Protein AF-A0A2C9SXQ3-F1 (afdb_monomer_lite)

Secondary structure (DSSP, 8-state):
-------EEEEE--TT--TT-SEEEEEEEETTEEEEEEEEE-TTSSEEEEEETTPPPEEEEE-SS---HHHHHHTHHHHHHT-

Foldseek 3Di:
DPPPQPWAKFWAQPPPDDPPAQKTKIWIDRPPDIWIKMWGDDPVNWWIWIDINNHDTDTQGTDDPGDDRVVCRVSVVSVVVVD

pLDDT: mean 77.8, std 13.72, range [33.19, 90.06]

Sequence (83 aa):
MTATATATVSAEAPNYATDGSRGYQLTITDGPRHTTGWIRIGDDGHTVYCTINGAPWRPVGSVDKGLTPAWVATHADAILHHR

Radius of gyration: 12.78 Å; chains: 1; bounding box: 45×21×26 Å

Structure (mmCIF, N/CA/C/O backbone):
data_AF-A0A2C9SXQ3-F1
#
_entry.id   AF-A0A2C9SXQ3-F1
#
loop_
_atom_site.group_PDB
_atom_site.id
_atom_site.type_symbol
_atom_site.label_atom_id
_atom_site.label_alt_id
_atom_site.label_comp_id
_atom_site.label_asym_id
_atom_site.label_entity_id
_atom_site.label_seq_id
_atom_site.pdbx_PDB_ins_code
_atom_site.Cartn_x
_atom_site.Cartn_y
_atom_site.Ca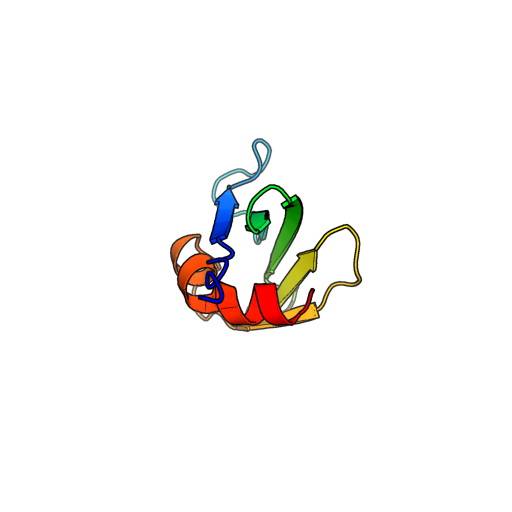rtn_z
_atom_site.occupancy
_atom_site.B_iso_or_equiv
_atom_site.auth_seq_id
_atom_site.auth_comp_id
_atom_site.auth_asym_id
_atom_site.auth_atom_id
_atom_site.pdbx_PDB_model_num
ATOM 1 N N . MET A 1 1 ? -28.167 9.178 4.437 1.00 33.19 1 MET A N 1
ATOM 2 C CA . MET A 1 1 ? -27.064 9.549 3.529 1.00 33.19 1 MET A CA 1
ATOM 3 C C . MET A 1 1 ? -25.828 8.834 4.037 1.00 33.19 1 MET A C 1
ATOM 5 O O . MET A 1 1 ? -25.298 9.222 5.068 1.00 33.19 1 MET A O 1
ATOM 9 N N . THR A 1 2 ? -25.467 7.708 3.430 1.00 37.47 2 THR A N 1
ATOM 10 C CA . THR A 1 2 ? -24.280 6.938 3.816 1.00 37.47 2 THR A CA 1
ATOM 11 C C . THR A 1 2 ? -23.074 7.744 3.360 1.00 37.47 2 THR A C 1
ATOM 13 O O . THR A 1 2 ? -22.836 7.861 2.162 1.00 37.47 2 THR A O 1
ATOM 16 N N . ALA A 1 3 ? -22.379 8.393 4.295 1.00 42.75 3 ALA A N 1
ATOM 17 C CA . ALA A 1 3 ? -21.103 9.017 3.995 1.00 42.75 3 ALA A CA 1
ATOM 18 C C . ALA A 1 3 ? -20.174 7.903 3.511 1.00 42.75 3 ALA A C 1
ATOM 20 O O . ALA A 1 3 ? -19.844 6.999 4.278 1.00 42.75 3 ALA A O 1
ATOM 21 N N . THR A 1 4 ? -19.818 7.927 2.230 1.00 49.00 4 THR A N 1
ATOM 22 C CA . THR A 1 4 ? -18.714 7.131 1.710 1.00 49.00 4 THR A CA 1
ATOM 23 C C . THR A 1 4 ? -17.491 7.604 2.481 1.00 49.00 4 THR A C 1
ATOM 25 O O . THR A 1 4 ? -16.986 8.695 2.230 1.00 49.00 4 THR A O 1
ATOM 28 N N . ALA A 1 5 ? -17.090 6.862 3.512 1.00 55.03 5 ALA A N 1
ATOM 29 C CA . ALA A 1 5 ? -15.832 7.121 4.182 1.00 55.03 5 ALA A CA 1
ATOM 30 C C . ALA A 1 5 ? -14.750 6.855 3.135 1.00 55.03 5 ALA A C 1
ATOM 32 O O . ALA A 1 5 ? -14.474 5.709 2.786 1.00 55.03 5 ALA A O 1
ATOM 33 N N . THR A 1 6 ? -14.233 7.925 2.533 1.00 67.56 6 THR A N 1
ATOM 34 C CA . THR A 1 6 ? -13.117 7.847 1.597 1.00 67.56 6 THR A CA 1
ATOM 35 C C . THR A 1 6 ? -11.893 7.496 2.424 1.00 67.56 6 THR A C 1
ATOM 37 O O . THR A 1 6 ? -11.225 8.383 2.953 1.00 67.56 6 THR A O 1
ATOM 40 N N . ALA A 1 7 ? -11.649 6.202 2.615 1.00 73.19 7 ALA A N 1
ATOM 41 C CA . ALA A 1 7 ? -10.432 5.754 3.258 1.00 73.19 7 ALA A CA 1
ATOM 42 C C . ALA A 1 7 ? -9.245 6.201 2.394 1.00 73.19 7 ALA A C 1
ATOM 44 O O . ALA A 1 7 ? -9.206 5.946 1.190 1.00 73.19 7 ALA A O 1
ATOM 45 N N . THR A 1 8 ? -8.303 6.922 2.991 1.00 82.56 8 THR A N 1
ATOM 46 C CA . THR A 1 8 ? -7.108 7.414 2.304 1.00 82.56 8 THR A CA 1
ATOM 47 C C . THR A 1 8 ? -5.902 6.579 2.697 1.00 82.56 8 THR A C 1
ATOM 49 O O . THR A 1 8 ? -5.781 6.136 3.840 1.00 82.56 8 THR A O 1
ATOM 52 N N . VAL A 1 9 ? -5.008 6.354 1.734 1.00 83.12 9 VAL A N 1
ATOM 53 C CA . VAL A 1 9 ? -3.741 5.648 1.934 1.00 83.12 9 VAL A CA 1
ATOM 54 C C . VAL A 1 9 ? -2.613 6.589 1.543 1.00 83.12 9 VAL A C 1
ATOM 56 O O . VAL A 1 9 ? -2.536 7.026 0.396 1.00 83.12 9 VAL A O 1
ATOM 59 N N . SER A 1 10 ? -1.735 6.879 2.494 1.00 84.19 10 SER A N 1
ATOM 60 C CA . SER A 1 10 ? -0.509 7.644 2.273 1.00 84.19 10 SER A CA 1
ATOM 61 C C . SER A 1 10 ? 0.696 6.726 2.421 1.00 84.19 10 SER A C 1
ATOM 63 O O . SER A 1 10 ? 0.709 5.862 3.297 1.00 84.19 10 SER A O 1
ATOM 65 N N . ALA A 1 11 ? 1.703 6.915 1.569 1.00 83.81 11 ALA A N 1
ATOM 66 C CA . ALA A 1 11 ? 2.964 6.187 1.623 1.00 83.81 11 ALA A CA 1
ATOM 67 C C . ALA A 1 11 ? 4.111 7.151 1.905 1.00 83.81 11 ALA A C 1
ATOM 69 O O . ALA A 1 11 ? 4.300 8.122 1.172 1.00 83.81 11 ALA A O 1
ATOM 70 N N . GLU A 1 12 ? 4.894 6.851 2.932 1.00 82.12 12 GLU A N 1
ATOM 71 C CA . GLU A 1 12 ? 6.051 7.642 3.336 1.00 82.12 12 GLU A CA 1
ATOM 72 C C . GLU A 1 12 ? 7.299 6.760 3.326 1.00 82.12 12 GLU A C 1
ATOM 74 O O . GLU A 1 12 ? 7.272 5.593 3.733 1.00 82.12 12 GLU A O 1
ATOM 79 N N . ALA A 1 13 ? 8.402 7.297 2.802 1.00 73.81 13 ALA A N 1
ATOM 80 C CA . ALA A 1 13 ? 9.679 6.605 2.867 1.00 73.81 13 ALA A CA 1
ATOM 81 C C . ALA A 1 13 ? 10.120 6.540 4.340 1.00 73.81 13 ALA A C 1
ATOM 83 O O . ALA A 1 13 ? 10.021 7.548 5.045 1.00 73.81 13 ALA A O 1
ATOM 84 N N . PRO A 1 14 ? 10.597 5.390 4.838 1.00 66.56 14 PRO A N 1
ATOM 85 C CA . PRO A 1 14 ? 11.104 5.307 6.202 1.00 66.56 14 PRO A CA 1
ATOM 86 C C . PRO A 1 14 ? 12.253 6.293 6.415 1.00 66.56 14 PRO A C 1
ATOM 88 O O . PRO A 1 14 ? 13.121 6.424 5.563 1.00 66.56 14 PRO A O 1
ATOM 91 N N . ASN A 1 15 ? 12.339 6.924 7.585 1.00 60.56 15 ASN A N 1
ATOM 92 C CA . ASN A 1 15 ? 13.441 7.854 7.881 1.00 60.56 15 ASN A CA 1
ATOM 93 C C . ASN A 1 15 ? 14.843 7.203 7.828 1.00 60.56 15 ASN A C 1
ATOM 95 O O . ASN A 1 15 ? 15.846 7.903 7.744 1.00 60.56 15 ASN A O 1
ATOM 99 N N . TYR A 1 16 ? 14.924 5.870 7.892 1.00 57.72 16 TYR A N 1
ATOM 100 C CA . TYR A 1 16 ? 16.167 5.095 7.775 1.00 57.72 16 TYR A CA 1
ATOM 101 C C . TYR A 1 16 ? 16.407 4.526 6.366 1.00 57.72 16 TYR A C 1
ATOM 103 O O . TYR A 1 16 ? 17.417 3.866 6.127 1.00 57.72 16 TYR A O 1
ATOM 111 N N . ALA A 1 17 ? 15.467 4.732 5.445 1.00 51.56 17 ALA A N 1
ATOM 112 C CA . ALA A 1 17 ? 15.553 4.270 4.075 1.00 51.56 17 ALA A CA 1
ATOM 113 C C . ALA A 1 17 ? 16.297 5.307 3.231 1.00 51.56 17 ALA A C 1
ATOM 115 O O . ALA A 1 17 ? 15.710 6.291 2.788 1.00 51.56 17 ALA A O 1
ATOM 116 N N . THR A 1 18 ? 17.583 5.076 2.965 1.00 47.88 18 THR A N 1
ATOM 117 C CA . THR A 1 18 ? 18.273 5.767 1.870 1.00 47.88 18 THR A CA 1
ATOM 118 C C . THR A 1 18 ? 17.494 5.521 0.573 1.00 47.88 18 THR A C 1
ATOM 120 O O . THR A 1 18 ? 16.950 4.426 0.380 1.00 47.88 18 THR A O 1
ATOM 123 N N . ASP A 1 19 ? 17.412 6.544 -0.280 1.00 44.09 19 ASP A N 1
ATOM 124 C CA . ASP A 1 19 ? 16.772 6.505 -1.599 1.00 44.09 19 ASP A CA 1
ATOM 125 C C . ASP A 1 19 ? 17.082 5.164 -2.301 1.00 44.09 19 ASP A C 1
ATOM 127 O O . ASP A 1 19 ? 18.248 4.821 -2.506 1.00 44.09 19 ASP A O 1
ATOM 131 N N . GLY A 1 20 ? 16.055 4.336 -2.534 1.00 48.72 20 GLY A N 1
ATOM 132 C CA . GLY A 1 20 ? 16.213 2.955 -3.026 1.00 48.72 20 GLY A CA 1
ATOM 133 C C . GLY A 1 20 ? 15.687 1.840 -2.113 1.00 48.72 20 GLY A C 1
ATOM 134 O O . GLY A 1 20 ? 15.798 0.659 -2.456 1.00 48.72 20 GLY A O 1
ATOM 135 N N . SER A 1 21 ? 15.077 2.163 -0.971 1.00 58.81 21 SER A N 1
ATOM 136 C CA . SER A 1 21 ? 14.394 1.138 -0.177 1.00 58.81 21 SER A CA 1
ATOM 137 C C . SER A 1 21 ? 13.225 0.535 -0.945 1.00 58.81 21 SER A C 1
ATOM 139 O O . SER A 1 21 ? 12.361 1.239 -1.458 1.00 58.81 21 SER A O 1
ATOM 141 N N . ARG A 1 22 ? 13.175 -0.800 -0.990 1.00 68.69 22 ARG A N 1
ATOM 142 C CA . ARG A 1 22 ? 12.130 -1.571 -1.680 1.00 68.69 22 ARG A CA 1
ATOM 143 C C . ARG A 1 22 ? 10.742 -1.422 -1.044 1.00 68.69 22 ARG A C 1
ATOM 145 O O . ARG A 1 22 ? 9.862 -2.194 -1.391 1.00 68.69 22 ARG A O 1
ATOM 152 N N . GLY A 1 23 ? 10.524 -0.497 -0.109 1.00 80.31 23 GLY A N 1
ATOM 153 C CA . GLY A 1 23 ? 9.266 -0.372 0.614 1.00 80.31 23 GLY A CA 1
ATOM 154 C C . GLY A 1 23 ? 9.029 0.980 1.277 1.00 80.31 23 GLY A C 1
ATOM 155 O O . GLY A 1 23 ? 9.957 1.755 1.497 1.00 80.31 23 GLY A O 1
ATOM 156 N N . TYR A 1 24 ? 7.762 1.218 1.604 1.00 85.56 24 TYR A N 1
ATOM 157 C CA . TYR A 1 24 ? 7.226 2.427 2.220 1.00 85.56 24 TYR A CA 1
ATOM 158 C C . TYR A 1 24 ? 6.401 2.064 3.453 1.00 85.56 24 TYR A C 1
ATOM 160 O O . TYR A 1 24 ? 5.773 1.000 3.510 1.00 85.56 24 TYR A O 1
ATOM 168 N N . GLN A 1 25 ? 6.372 2.967 4.426 1.00 88.25 25 GLN A N 1
ATOM 169 C CA . GLN A 1 25 ? 5.405 2.898 5.509 1.00 88.25 25 GLN A CA 1
ATOM 170 C C . GLN A 1 25 ? 4.067 3.439 4.999 1.00 88.25 25 GLN A C 1
ATOM 172 O O . GLN A 1 25 ? 4.017 4.474 4.337 1.00 88.25 25 GLN A O 1
ATOM 177 N N . LEU A 1 26 ? 2.988 2.721 5.291 1.00 87.69 26 LEU A N 1
ATOM 178 C CA . LEU A 1 26 ? 1.630 3.120 4.954 1.00 87.69 26 LEU A CA 1
ATOM 179 C C . LEU A 1 26 ? 0.941 3.741 6.163 1.00 87.69 26 LEU A C 1
ATOM 181 O O . LEU A 1 26 ? 0.997 3.193 7.267 1.00 87.69 26 LEU A O 1
ATOM 185 N N . THR A 1 27 ? 0.206 4.816 5.914 1.00 88.75 27 THR A N 1
ATOM 186 C CA . THR A 1 27 ? -0.754 5.395 6.851 1.00 88.75 27 THR A CA 1
ATOM 187 C C . THR A 1 27 ? -2.128 5.358 6.201 1.00 88.75 27 THR A C 1
ATOM 189 O O . THR A 1 27 ? -2.354 5.981 5.166 1.00 88.75 27 THR A O 1
ATOM 192 N N . ILE A 1 28 ? -3.040 4.604 6.805 1.00 87.00 28 ILE A N 1
ATOM 193 C CA . ILE A 1 28 ? -4.418 4.432 6.356 1.00 87.00 28 ILE A CA 1
ATOM 194 C C . ILE A 1 28 ? -5.322 5.216 7.299 1.00 87.00 28 ILE A C 1
ATOM 196 O O . ILE A 1 28 ? -5.282 5.008 8.514 1.00 87.00 28 ILE A O 1
ATOM 200 N N . THR A 1 29 ? -6.142 6.100 6.741 1.00 85.81 29 THR A N 1
ATOM 201 C CA . THR A 1 29 ? -7.103 6.904 7.503 1.00 85.81 29 THR A CA 1
ATOM 202 C C . THR A 1 29 ? -8.512 6.628 6.999 1.00 85.81 29 THR A C 1
ATOM 204 O O . THR A 1 29 ? -8.815 6.889 5.841 1.00 85.81 29 THR A O 1
ATOM 207 N N . ASP A 1 30 ? -9.371 6.106 7.873 1.00 83.12 30 ASP A N 1
ATOM 208 C CA . ASP A 1 30 ? -10.778 5.787 7.602 1.00 83.12 30 ASP A CA 1
ATOM 209 C C . ASP A 1 30 ? -11.656 6.526 8.625 1.00 83.12 30 ASP A C 1
ATOM 211 O O . ASP A 1 30 ? -11.946 6.034 9.722 1.00 83.12 30 ASP A O 1
ATOM 215 N N . GLY A 1 31 ? -11.995 7.780 8.313 1.00 80.31 31 GLY A N 1
ATOM 216 C CA . GLY A 1 31 ? -12.645 8.688 9.261 1.00 80.31 31 GLY A CA 1
ATOM 217 C C . GLY A 1 31 ? -11.768 8.935 10.505 1.00 80.31 31 GLY A C 1
ATOM 218 O O . GLY A 1 31 ? -10.638 9.389 10.347 1.00 80.31 31 GLY A O 1
ATOM 219 N N . PRO A 1 32 ? -12.245 8.656 11.738 1.00 78.50 32 PRO A N 1
ATOM 220 C CA . PRO A 1 32 ? -11.457 8.824 12.965 1.00 78.50 32 PRO A CA 1
ATOM 221 C C . PRO A 1 32 ? -10.481 7.667 13.238 1.00 78.50 32 PRO A C 1
ATOM 223 O O . PRO A 1 32 ? -9.755 7.696 14.233 1.00 78.50 32 PRO A O 1
ATOM 226 N N . ARG A 1 33 ? -10.501 6.601 12.426 1.00 80.62 33 ARG A N 1
ATOM 227 C CA . ARG A 1 33 ? -9.622 5.443 12.607 1.00 80.62 33 ARG A CA 1
ATOM 228 C C . ARG A 1 33 ? -8.352 5.631 11.795 1.00 80.62 33 ARG A C 1
ATOM 230 O O . ARG A 1 33 ? -8.410 5.840 10.587 1.00 80.62 33 ARG A O 1
ATOM 237 N N . HIS A 1 34 ? -7.217 5.464 12.463 1.00 83.31 34 HIS A N 1
ATOM 238 C CA . HIS A 1 34 ? -5.907 5.432 11.830 1.00 83.31 34 HIS A CA 1
ATOM 239 C C . HIS A 1 34 ? -5.292 4.049 12.005 1.00 83.31 34 HIS A C 1
ATOM 241 O O . HIS A 1 34 ? -5.366 3.443 13.075 1.00 83.31 34 HIS A O 1
ATOM 247 N N . THR A 1 35 ? -4.698 3.536 10.941 1.00 87.50 35 THR A N 1
ATOM 248 C CA . THR A 1 35 ? -3.975 2.269 10.948 1.00 87.50 35 THR A CA 1
ATOM 249 C C . THR A 1 35 ? -2.697 2.432 10.155 1.00 87.50 35 THR A C 1
ATOM 251 O O . THR A 1 35 ? -2.674 3.090 9.119 1.00 87.50 35 THR A O 1
ATOM 254 N N . THR A 1 36 ? -1.626 1.828 10.646 1.00 87.62 36 THR A N 1
ATOM 255 C CA . THR A 1 36 ? -0.342 1.822 9.960 1.00 87.62 36 THR A CA 1
ATOM 256 C C . THR A 1 36 ? -0.092 0.473 9.308 1.00 87.62 36 THR A C 1
ATOM 258 O O . THR A 1 36 ? -0.613 -0.570 9.717 1.00 87.62 36 THR A O 1
ATOM 261 N N . GLY A 1 37 ? 0.709 0.501 8.258 1.00 88.75 37 GLY A N 1
ATOM 262 C CA . GLY A 1 37 ? 1.115 -0.683 7.532 1.00 88.75 37 GLY A CA 1
ATOM 263 C C . GLY A 1 37 ? 2.483 -0.502 6.907 1.00 88.75 37 GLY A C 1
ATOM 264 O O . GLY A 1 37 ? 3.128 0.536 7.038 1.00 88.75 37 GLY A O 1
ATOM 265 N N . TRP A 1 38 ? 2.906 -1.530 6.197 1.00 88.56 38 TRP A N 1
ATOM 266 C CA . TRP A 1 38 ? 4.103 -1.517 5.383 1.00 88.56 38 TRP A CA 1
ATOM 267 C C . TRP A 1 38 ? 3.769 -2.053 4.012 1.00 88.56 38 TRP A C 1
ATOM 269 O O . TRP A 1 38 ? 2.988 -2.992 3.881 1.00 88.56 38 TRP A O 1
ATOM 279 N N . ILE A 1 39 ? 4.392 -1.484 2.995 1.00 88.19 39 ILE A N 1
ATOM 280 C CA . ILE A 1 39 ? 4.338 -1.997 1.637 1.00 88.19 39 ILE A CA 1
ATOM 281 C C . ILE A 1 39 ? 5.751 -2.152 1.111 1.00 88.19 39 ILE A C 1
ATOM 283 O O . ILE A 1 39 ? 6.601 -1.305 1.369 1.00 88.19 39 ILE A O 1
ATOM 287 N N . ARG A 1 40 ? 6.032 -3.243 0.407 1.00 87.75 40 ARG A N 1
ATOM 288 C CA . ARG A 1 40 ? 7.342 -3.486 -0.190 1.00 87.75 40 ARG A CA 1
ATOM 289 C C . ARG A 1 40 ? 7.258 -4.357 -1.429 1.00 87.75 40 ARG A C 1
ATOM 291 O O . ARG A 1 40 ? 6.356 -5.175 -1.555 1.00 87.75 40 ARG A O 1
ATOM 298 N N . ILE A 1 41 ? 8.243 -4.225 -2.299 1.00 87.50 41 ILE A N 1
ATOM 299 C CA . ILE A 1 41 ? 8.520 -5.178 -3.365 1.00 87.50 41 ILE A CA 1
ATOM 300 C C . ILE A 1 41 ? 9.128 -6.430 -2.724 1.00 87.50 41 ILE A C 1
ATOM 302 O O . ILE A 1 41 ? 10.018 -6.329 -1.873 1.00 87.50 41 ILE A O 1
ATOM 306 N N . GLY A 1 42 ? 8.623 -7.596 -3.111 1.00 84.81 42 GLY A N 1
ATOM 307 C CA . GLY A 1 42 ? 9.162 -8.893 -2.740 1.00 84.81 42 GLY A CA 1
ATOM 308 C C . GLY A 1 42 ? 10.563 -9.121 -3.302 1.00 84.81 42 GLY A C 1
ATOM 309 O O . GLY A 1 42 ? 11.085 -8.346 -4.107 1.00 84.81 42 GLY A O 1
ATOM 310 N N . ASP A 1 43 ? 11.189 -10.209 -2.868 1.00 84.06 43 ASP A N 1
ATOM 311 C CA . ASP A 1 43 ? 12.528 -10.591 -3.321 1.00 84.06 43 ASP A CA 1
ATOM 312 C C . ASP A 1 43 ? 12.597 -10.894 -4.824 1.00 84.06 43 ASP A C 1
ATOM 314 O O . ASP A 1 43 ? 13.666 -10.770 -5.419 1.00 84.06 43 ASP A O 1
ATOM 318 N N . ASP A 1 44 ? 11.458 -11.199 -5.451 1.00 83.44 44 ASP A N 1
ATOM 319 C CA . ASP A 1 44 ? 11.318 -11.372 -6.898 1.00 83.44 44 ASP A CA 1
ATOM 320 C C . ASP A 1 44 ? 11.460 -10.060 -7.692 1.00 83.44 44 ASP A C 1
ATOM 322 O O . ASP A 1 44 ? 11.596 -10.098 -8.910 1.00 83.44 44 ASP A O 1
ATOM 326 N N . GLY A 1 45 ? 11.453 -8.900 -7.025 1.00 83.38 45 GLY A N 1
ATOM 327 C CA . GLY A 1 45 ? 11.667 -7.597 -7.659 1.00 83.38 45 GLY A CA 1
ATOM 328 C C . GLY A 1 45 ? 10.453 -7.031 -8.401 1.00 83.38 45 GLY A C 1
ATOM 329 O O . GLY A 1 45 ? 10.519 -5.888 -8.853 1.00 83.38 45 GLY A O 1
ATOM 330 N N . HIS A 1 46 ? 9.345 -7.774 -8.470 1.00 86.12 46 HIS A N 1
ATOM 331 C CA . HIS A 1 46 ? 8.146 -7.382 -9.211 1.00 86.12 46 HIS A CA 1
ATOM 332 C C . HIS A 1 46 ? 6.895 -7.327 -8.337 1.00 86.12 46 HIS A C 1
ATOM 334 O O . HIS A 1 46 ? 6.120 -6.378 -8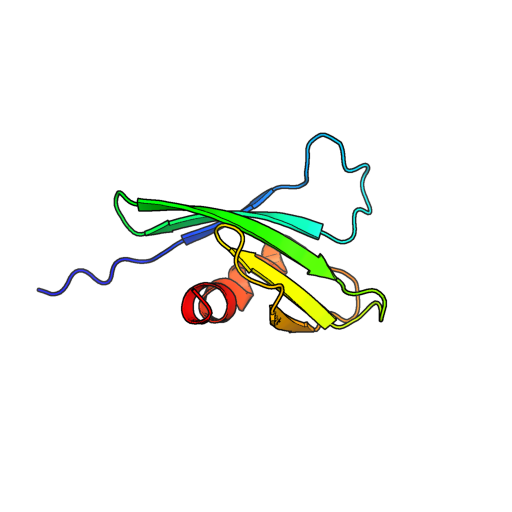.422 1.00 86.12 46 HIS A O 1
ATOM 340 N N . THR A 1 47 ? 6.681 -8.318 -7.480 1.00 89.75 47 THR A N 1
ATOM 341 C CA . THR A 1 47 ? 5.457 -8.465 -6.693 1.00 89.75 47 THR A CA 1
ATOM 342 C C . THR A 1 47 ? 5.470 -7.504 -5.517 1.00 89.75 47 THR A C 1
ATOM 344 O O . THR A 1 47 ? 6.412 -7.475 -4.731 1.00 89.75 47 THR A O 1
ATOM 347 N N . VAL A 1 48 ? 4.410 -6.721 -5.361 1.00 89.38 48 VAL A N 1
ATOM 348 C CA . VAL A 1 48 ? 4.247 -5.794 -4.246 1.00 89.38 48 VAL A CA 1
ATOM 349 C C . VAL A 1 48 ? 3.413 -6.459 -3.164 1.00 89.38 48 VAL A C 1
ATOM 351 O O . VAL A 1 48 ? 2.278 -6.872 -3.397 1.00 89.38 48 VAL A O 1
ATOM 354 N N . TYR A 1 49 ? 3.974 -6.524 -1.964 1.00 88.81 49 TYR A N 1
ATOM 355 C CA . TYR A 1 49 ? 3.332 -7.042 -0.769 1.00 88.81 49 TYR A CA 1
ATOM 356 C C . TYR A 1 49 ? 3.034 -5.914 0.208 1.00 88.81 49 TYR A C 1
ATOM 358 O O . TYR A 1 49 ? 3.872 -5.036 0.409 1.00 88.81 49 TYR A O 1
ATOM 366 N N . CYS A 1 50 ? 1.894 -5.980 0.890 1.00 89.38 50 CYS A N 1
ATOM 367 C CA . CYS A 1 50 ? 1.602 -5.119 2.028 1.00 89.38 50 CYS A CA 1
ATOM 368 C C . CYS A 1 50 ? 1.283 -5.918 3.295 1.00 89.38 50 CYS A C 1
ATOM 370 O O . CYS A 1 50 ? 0.826 -7.058 3.241 1.00 89.38 50 CYS A O 1
ATOM 372 N N . THR A 1 51 ? 1.493 -5.292 4.443 1.00 88.69 51 THR A N 1
ATOM 373 C CA . THR A 1 51 ? 0.983 -5.704 5.752 1.00 88.69 51 THR A CA 1
ATOM 374 C C . THR A 1 51 ? 0.316 -4.497 6.391 1.00 88.69 51 THR A C 1
ATOM 376 O O . THR A 1 51 ? 0.809 -3.377 6.280 1.00 88.69 51 THR A O 1
ATOM 379 N N . ILE A 1 52 ? -0.821 -4.710 7.039 1.00 87.12 52 ILE A N 1
ATOM 380 C CA . ILE A 1 52 ? -1.612 -3.664 7.684 1.00 87.12 52 ILE A CA 1
ATOM 381 C C . ILE A 1 52 ? -1.854 -4.119 9.119 1.00 87.12 52 ILE A C 1
ATOM 383 O O . ILE A 1 52 ? -2.270 -5.254 9.332 1.00 87.12 52 ILE A O 1
ATOM 387 N N . ASN A 1 53 ? -1.568 -3.269 10.107 1.00 85.25 53 ASN A N 1
ATOM 388 C CA . ASN A 1 53 ? -1.783 -3.568 11.527 1.00 85.25 53 ASN A CA 1
ATOM 389 C C . ASN A 1 53 ? -1.157 -4.903 12.008 1.00 85.25 53 ASN A C 1
ATOM 391 O O . ASN A 1 53 ? -1.737 -5.618 12.822 1.00 85.25 53 ASN A O 1
ATOM 395 N N . GLY A 1 54 ? 0.003 -5.285 11.461 1.00 77.00 54 GLY A N 1
ATOM 396 C CA . GLY A 1 54 ? 0.676 -6.546 11.806 1.00 77.00 54 GLY A CA 1
ATOM 397 C C . GLY A 1 54 ? 0.050 -7.807 11.195 1.00 77.00 54 GLY A C 1
ATOM 398 O O . GLY A 1 54 ? 0.458 -8.915 11.543 1.00 77.00 54 GLY A O 1
ATOM 399 N N . ALA A 1 55 ? -0.910 -7.668 10.275 1.00 84.06 55 ALA A N 1
ATOM 400 C CA . ALA A 1 55 ? -1.436 -8.785 9.497 1.00 84.06 55 ALA A CA 1
ATOM 401 C C . ALA A 1 55 ? -0.333 -9.453 8.645 1.00 84.06 55 ALA A C 1
ATOM 403 O O . ALA A 1 55 ? 0.676 -8.819 8.321 1.00 84.06 55 ALA A O 1
ATOM 404 N N . PRO A 1 56 ? -0.502 -10.719 8.225 1.00 86.94 56 PRO A N 1
ATOM 405 C CA . PRO A 1 56 ? 0.436 -11.367 7.313 1.00 86.94 56 PRO A CA 1
ATOM 406 C C . PRO A 1 56 ? 0.648 -10.554 6.031 1.00 86.94 56 PRO A C 1
ATOM 408 O O . PRO A 1 56 ? -0.282 -9.915 5.539 1.00 86.94 56 PRO A O 1
ATOM 411 N N . TRP A 1 57 ? 1.859 -10.610 5.472 1.00 87.31 57 TRP A N 1
ATOM 412 C CA . TRP A 1 57 ? 2.158 -9.992 4.180 1.00 87.31 57 TRP A CA 1
ATOM 413 C C . TRP A 1 57 ? 1.287 -10.601 3.079 1.00 87.31 57 TRP A C 1
ATOM 415 O O . TRP A 1 57 ? 1.234 -11.823 2.929 1.00 87.31 57 TRP A O 1
ATOM 425 N N . ARG A 1 58 ? 0.625 -9.750 2.295 1.00 87.19 58 ARG A N 1
ATOM 426 C CA . ARG A 1 58 ? -0.261 -10.153 1.197 1.00 87.19 58 ARG A CA 1
ATOM 427 C C . ARG A 1 58 ? 0.110 -9.430 -0.093 1.00 87.19 58 ARG A C 1
ATOM 429 O O . ARG A 1 58 ? 0.465 -8.255 -0.023 1.00 87.19 58 ARG A O 1
ATOM 436 N N . PRO A 1 59 ? 0.038 -10.103 -1.250 1.00 90.06 59 PRO A N 1
ATOM 437 C CA . PRO A 1 59 ? 0.280 -9.462 -2.534 1.00 90.06 59 PRO A CA 1
ATOM 438 C C . PRO A 1 59 ? -0.872 -8.507 -2.869 1.00 90.06 59 PRO A C 1
ATOM 440 O O . PRO A 1 59 ? -2.036 -8.875 -2.735 1.00 90.06 59 PRO A O 1
ATOM 443 N N . VAL A 1 60 ? -0.542 -7.294 -3.308 1.00 88.38 60 VAL A N 1
ATOM 444 C CA . VAL A 1 60 ? -1.511 -6.245 -3.693 1.00 88.38 60 VAL A CA 1
ATOM 445 C C . VAL A 1 60 ? -1.362 -5.784 -5.139 1.00 88.38 60 VAL A C 1
ATOM 447 O O . VAL A 1 60 ? -2.177 -5.011 -5.634 1.00 88.38 60 VAL A O 1
ATOM 450 N N . GLY A 1 61 ? -0.325 -6.252 -5.829 1.00 88.50 61 GLY A N 1
ATOM 451 C CA . GLY A 1 61 ? -0.082 -5.944 -7.230 1.00 88.50 61 GLY A CA 1
ATOM 452 C C . GLY A 1 61 ? 1.358 -6.234 -7.624 1.00 88.50 61 GLY A C 1
ATOM 453 O O . GLY A 1 61 ? 2.092 -6.903 -6.897 1.00 88.50 61 GLY A O 1
ATOM 454 N N . SER A 1 62 ? 1.765 -5.704 -8.771 1.00 89.31 62 SER A N 1
ATOM 455 C CA . SER A 1 62 ? 3.125 -5.825 -9.289 1.00 89.31 62 SER A CA 1
ATOM 456 C C . SER A 1 62 ? 3.608 -4.507 -9.894 1.00 89.31 62 SER A C 1
ATOM 458 O O . SER A 1 62 ? 2.811 -3.689 -10.357 1.00 89.31 62 SER A O 1
ATOM 460 N N . VAL A 1 63 ? 4.923 -4.304 -9.884 1.00 85.75 63 VAL A N 1
ATOM 461 C CA . VAL A 1 63 ? 5.618 -3.146 -10.455 1.00 85.75 63 VAL A CA 1
ATOM 462 C C . VAL A 1 63 ? 6.718 -3.600 -11.411 1.00 85.75 63 VAL A C 1
ATOM 464 O O . VAL A 1 63 ? 7.415 -4.579 -11.157 1.00 85.75 63 VAL A O 1
ATOM 467 N N . ASP A 1 64 ? 6.916 -2.853 -12.495 1.00 81.56 64 ASP A N 1
ATOM 468 C CA . ASP A 1 64 ? 7.993 -3.119 -13.461 1.00 81.56 64 ASP A CA 1
ATOM 469 C C . ASP A 1 64 ? 9.286 -2.353 -13.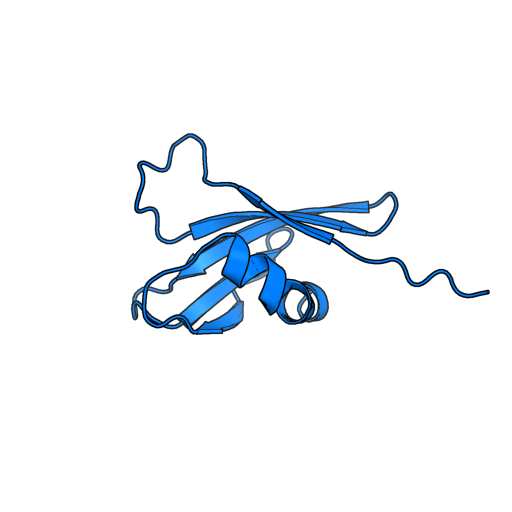159 1.00 81.56 64 ASP A C 1
ATOM 471 O O . ASP A 1 64 ? 10.374 -2.795 -13.517 1.00 81.56 64 ASP A O 1
ATOM 475 N N . LYS A 1 65 ? 9.182 -1.168 -12.544 1.00 72.44 65 LYS A N 1
ATOM 476 C CA . LYS A 1 65 ? 10.305 -0.216 -12.410 1.00 72.44 65 LYS A CA 1
ATOM 477 C C . LYS A 1 65 ? 10.539 0.290 -10.988 1.00 72.44 65 LYS A C 1
ATOM 479 O O . LYS A 1 65 ? 11.277 1.250 -10.791 1.00 72.44 65 LYS A O 1
ATOM 484 N N . GLY A 1 66 ? 9.922 -0.360 -10.007 1.00 75.44 66 GLY A N 1
ATOM 485 C CA . GLY A 1 66 ? 9.993 0.032 -8.607 1.00 75.44 66 GLY A CA 1
ATOM 486 C C . GLY A 1 66 ? 8.668 0.552 -8.062 1.00 75.44 66 GLY A C 1
ATOM 487 O O . GLY A 1 66 ? 7.741 0.904 -8.792 1.00 75.44 66 GLY A O 1
ATOM 488 N N . LEU A 1 67 ? 8.588 0.562 -6.739 1.00 81.88 67 LEU A N 1
ATOM 489 C CA . LEU A 1 67 ? 7.436 1.008 -5.981 1.00 81.88 67 LEU A CA 1
ATOM 490 C C . LEU A 1 67 ? 7.571 2.510 -5.751 1.00 81.88 67 LEU A C 1
ATOM 492 O O . LEU A 1 67 ? 8.648 2.982 -5.406 1.00 81.88 67 LEU A O 1
ATOM 496 N N . THR A 1 68 ? 6.492 3.259 -5.949 1.00 83.31 68 THR A N 1
ATOM 497 C CA . THR A 1 68 ? 6.464 4.712 -5.736 1.00 83.31 68 THR A CA 1
ATOM 498 C C . THR A 1 68 ? 5.215 5.100 -4.950 1.00 83.31 68 THR A C 1
ATOM 500 O O . THR A 1 68 ? 4.208 4.390 -5.034 1.00 83.31 68 THR A O 1
ATOM 503 N N . PRO A 1 69 ? 5.207 6.244 -4.243 1.00 80.44 69 PRO A N 1
ATOM 504 C CA . PRO A 1 69 ? 4.004 6.731 -3.567 1.00 80.44 69 PRO A CA 1
ATOM 505 C C . PRO A 1 69 ? 2.815 6.921 -4.522 1.00 80.44 69 PRO A C 1
ATOM 507 O O . PRO A 1 69 ? 1.675 6.643 -4.159 1.00 80.44 69 PRO A O 1
ATOM 510 N N . ALA A 1 70 ? 3.078 7.321 -5.772 1.00 82.50 70 ALA A N 1
ATOM 511 C CA . ALA A 1 70 ? 2.052 7.443 -6.807 1.00 82.50 70 ALA A CA 1
ATOM 512 C C . ALA A 1 70 ? 1.423 6.086 -7.170 1.00 82.50 70 ALA A C 1
ATOM 514 O O . ALA A 1 70 ? 0.209 5.996 -7.338 1.00 82.50 70 ALA A O 1
ATOM 515 N N . TRP A 1 71 ? 2.224 5.017 -7.243 1.00 86.56 71 TRP A N 1
ATOM 516 C CA . TRP A 1 71 ? 1.699 3.665 -7.449 1.00 86.56 71 TRP A CA 1
ATOM 517 C C . TRP A 1 71 ? 0.793 3.234 -6.291 1.00 86.56 71 TRP A C 1
ATOM 519 O O . TRP A 1 71 ? -0.280 2.684 -6.538 1.00 86.56 71 TRP A O 1
ATOM 529 N N . VAL A 1 72 ? 1.197 3.533 -5.048 1.00 84.25 72 VAL A N 1
ATOM 530 C CA . VAL A 1 72 ? 0.409 3.223 -3.843 1.00 84.25 72 VAL A CA 1
ATOM 531 C C . VAL A 1 72 ? -0.940 3.930 -3.872 1.00 84.25 72 VAL A C 1
ATOM 533 O O . VAL A 1 72 ? -1.951 3.293 -3.604 1.00 84.25 72 VAL A O 1
ATOM 536 N N . ALA A 1 73 ? -0.973 5.212 -4.242 1.00 82.88 73 ALA A N 1
ATOM 537 C CA . ALA A 1 73 ? -2.223 5.958 -4.364 1.00 82.88 73 ALA A CA 1
ATOM 538 C C . ALA A 1 73 ? -3.166 5.332 -5.409 1.00 82.88 73 ALA A C 1
ATOM 540 O O . ALA A 1 73 ? -4.359 5.186 -5.154 1.00 82.88 7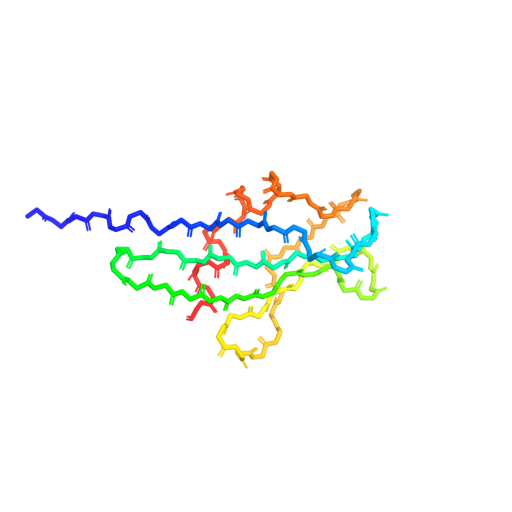3 ALA A O 1
ATOM 541 N N . THR A 1 74 ? -2.632 4.890 -6.552 1.00 84.56 74 THR A N 1
ATOM 542 C CA . THR A 1 74 ? -3.414 4.204 -7.598 1.00 84.56 74 THR A CA 1
ATOM 543 C C . THR A 1 74 ? -3.918 2.824 -7.156 1.00 84.56 74 THR A C 1
ATOM 545 O O . THR A 1 74 ? -4.994 2.409 -7.575 1.00 84.56 74 THR A O 1
ATOM 548 N N . HIS A 1 75 ? -3.178 2.121 -6.290 1.00 85.25 75 HIS A N 1
ATOM 549 C CA . HIS A 1 75 ? -3.539 0.795 -5.760 1.00 85.25 75 HIS A CA 1
ATOM 550 C C . HIS A 1 75 ? -4.145 0.847 -4.349 1.00 85.25 75 HIS A C 1
ATOM 552 O O . HIS A 1 75 ? -4.264 -0.184 -3.684 1.00 85.25 75 HIS A O 1
ATOM 558 N N . ALA A 1 76 ? -4.555 2.033 -3.889 1.00 81.50 76 ALA A N 1
ATOM 559 C CA . ALA A 1 76 ? -5.095 2.234 -2.550 1.00 81.50 76 ALA A CA 1
ATOM 560 C C . ALA A 1 76 ? -6.317 1.344 -2.285 1.00 81.50 76 ALA A C 1
ATOM 562 O O . ALA A 1 76 ? -6.424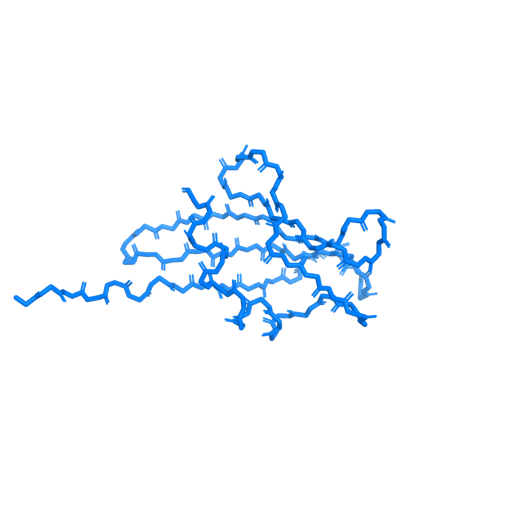 0.777 -1.204 1.00 81.50 76 ALA A O 1
ATOM 563 N N . ASP A 1 77 ? -7.191 1.156 -3.278 1.00 79.38 77 ASP A N 1
ATOM 564 C CA . ASP A 1 77 ? -8.380 0.309 -3.135 1.00 79.38 77 ASP A CA 1
ATOM 565 C C . ASP A 1 77 ? -8.019 -1.158 -2.858 1.00 79.38 77 ASP A C 1
ATOM 567 O O . ASP A 1 77 ? -8.548 -1.751 -1.922 1.00 79.38 77 ASP A O 1
ATOM 571 N N . ALA A 1 78 ? -7.040 -1.714 -3.584 1.00 80.62 78 ALA A N 1
ATOM 572 C CA . ALA A 1 78 ? -6.556 -3.075 -3.352 1.00 80.62 78 ALA A CA 1
ATOM 573 C C . ALA A 1 78 ? -5.961 -3.221 -1.943 1.00 80.62 78 ALA A C 1
ATOM 575 O O . ALA A 1 78 ? -6.256 -4.175 -1.229 1.00 80.62 78 ALA A O 1
ATOM 576 N N . ILE A 1 79 ? -5.175 -2.238 -1.502 1.00 81.94 79 ILE A N 1
ATOM 577 C CA . ILE A 1 79 ? -4.597 -2.213 -0.151 1.00 81.94 79 ILE A CA 1
ATOM 578 C C . ILE A 1 79 ? -5.707 -2.162 0.913 1.00 81.94 79 ILE A C 1
ATOM 580 O O . ILE A 1 79 ? -5.648 -2.888 1.904 1.00 81.94 79 ILE A O 1
ATOM 584 N N . LEU A 1 80 ? -6.741 -1.344 0.700 1.00 78.31 80 LEU A N 1
ATOM 585 C CA . LEU A 1 80 ? -7.861 -1.164 1.628 1.00 78.31 80 LEU A CA 1
ATOM 586 C C . LEU A 1 80 ? -8.813 -2.365 1.676 1.00 78.31 80 LEU A C 1
ATOM 588 O O . LEU A 1 80 ? -9.307 -2.693 2.754 1.00 78.31 80 LEU A O 1
ATOM 592 N N . HIS A 1 81 ? -9.064 -3.031 0.547 1.00 70.62 81 HIS A N 1
ATOM 593 C CA . HIS A 1 81 ? -9.909 -4.230 0.469 1.00 70.62 81 HIS A CA 1
ATOM 594 C C . HIS A 1 81 ? -9.273 -5.465 1.119 1.00 70.62 81 HIS A 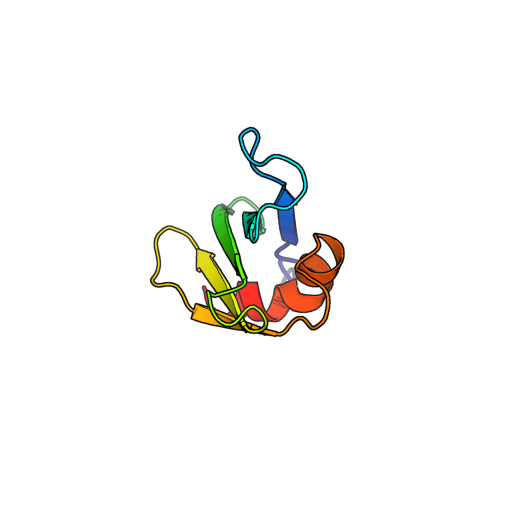C 1
ATOM 596 O O . HIS A 1 81 ? -9.966 -6.448 1.377 1.00 70.62 81 HIS A O 1
ATOM 602 N N . HIS A 1 82 ? -7.972 -5.419 1.406 1.00 64.56 82 HIS A N 1
ATOM 603 C CA . HIS A 1 82 ? -7.233 -6.502 2.051 1.00 64.56 82 HIS A CA 1
ATOM 604 C C . HIS A 1 82 ? -7.020 -6.305 3.566 1.00 64.56 82 HIS A C 1
ATOM 606 O O . HIS A 1 82 ? -6.224 -7.043 4.155 1.00 64.56 82 HIS A O 1
ATOM 612 N N . ARG A 1 83 ? -7.734 -5.346 4.182 1.00 56.88 83 ARG A N 1
ATOM 613 C CA . ARG A 1 83 ? -7.783 -5.127 5.641 1.00 56.88 83 ARG A CA 1
ATOM 614 C C . ARG A 1 83 ? -8.575 -6.195 6.396 1.00 56.88 83 ARG A C 1
ATOM 616 O O . ARG A 1 83 ? -9.591 -6.679 5.852 1.00 56.88 83 ARG A O 1
#